Protein AF-A0A816AX35-F1 (afdb_monomer)

Structure (mmCIF, N/CA/C/O backbone):
data_AF-A0A816AX35-F1
#
_entry.id   AF-A0A816AX35-F1
#
loop_
_atom_site.group_PDB
_atom_site.id
_atom_site.type_symbol
_atom_site.label_atom_id
_atom_site.label_alt_id
_atom_site.label_comp_id
_atom_site.label_asym_id
_atom_site.label_entity_id
_atom_site.label_seq_id
_atom_site.pdbx_PDB_ins_code
_atom_site.Cartn_x
_atom_site.Cartn_y
_atom_site.Cartn_z
_atom_site.occupancy
_atom_site.B_iso_or_equiv
_atom_site.auth_seq_id
_atom_site.auth_comp_id
_atom_site.auth_asym_id
_atom_site.auth_atom_id
_atom_site.pdbx_PDB_model_num
ATOM 1 N N . THR A 1 1 ? -8.882 45.930 -11.866 1.00 30.97 1 THR A N 1
ATOM 2 C CA . THR A 1 1 ? -9.784 44.781 -11.676 1.00 30.97 1 THR A CA 1
ATOM 3 C C . THR A 1 1 ? -8.882 43.581 -11.561 1.00 30.97 1 THR A C 1
ATOM 5 O O . THR A 1 1 ? -8.054 43.400 -12.438 1.00 30.97 1 THR A O 1
ATOM 8 N N . ILE A 1 2 ? -8.868 42.942 -10.395 1.00 31.09 2 ILE A N 1
ATOM 9 C CA . ILE A 1 2 ? -7.937 41.858 -10.072 1.00 31.09 2 ILE A CA 1
ATOM 10 C C . ILE A 1 2 ? -8.539 40.595 -10.680 1.00 31.09 2 ILE A C 1
ATOM 12 O O . ILE A 1 2 ? -9.548 40.102 -10.178 1.00 31.09 2 ILE A O 1
ATOM 16 N N . ASP A 1 3 ? -7.969 40.133 -11.788 1.00 28.66 3 ASP A N 1
ATOM 17 C CA . ASP A 1 3 ? -8.369 38.880 -12.415 1.00 28.66 3 ASP A CA 1
ATOM 18 C C . ASP A 1 3 ? -7.822 37.724 -11.570 1.00 28.66 3 ASP A C 1
ATOM 20 O O . ASP A 1 3 ? -6.634 37.403 -11.579 1.00 28.66 3 ASP A O 1
ATOM 24 N N . ASN A 1 4 ? -8.717 37.147 -10.767 1.00 37.50 4 ASN A N 1
ATOM 25 C CA . ASN A 1 4 ? -8.513 35.902 -10.037 1.00 37.50 4 ASN A CA 1
ATOM 26 C C . ASN A 1 4 ? -8.483 34.728 -11.031 1.00 37.50 4 ASN A C 1
ATOM 28 O O . ASN A 1 4 ? -9.490 34.047 -11.226 1.00 37.50 4 ASN A O 1
ATOM 32 N N . GLU A 1 5 ? -7.332 34.474 -11.645 1.00 32.72 5 GLU A N 1
ATOM 33 C CA . GLU A 1 5 ? -7.030 33.167 -12.236 1.00 32.72 5 GLU A CA 1
ATOM 34 C C . GLU A 1 5 ? -6.761 32.165 -11.093 1.00 32.72 5 GLU A C 1
ATOM 36 O O . GLU A 1 5 ? -5.937 32.440 -10.212 1.00 32.72 5 GLU A O 1
ATOM 41 N N . PRO A 1 6 ? -7.448 31.010 -11.039 1.00 30.16 6 PRO A N 1
ATOM 42 C CA . PRO A 1 6 ? -7.204 30.025 -9.997 1.00 30.16 6 PRO A CA 1
ATOM 43 C C . PRO A 1 6 ? -5.807 29.422 -10.173 1.00 30.16 6 PRO A C 1
ATOM 45 O O . PRO A 1 6 ? -5.462 28.924 -11.244 1.00 30.16 6 PRO A O 1
ATOM 48 N N . VAL A 1 7 ? -5.024 29.413 -9.089 1.00 36.09 7 VAL A N 1
ATOM 49 C CA . VAL A 1 7 ? -3.766 28.663 -8.977 1.00 36.09 7 VAL A CA 1
ATOM 50 C C . VAL A 1 7 ? -4.087 27.180 -9.170 1.00 36.09 7 VAL A C 1
ATOM 52 O O . VAL A 1 7 ? -4.456 26.466 -8.236 1.00 36.09 7 VAL A O 1
ATOM 55 N N . THR A 1 8 ? -4.019 26.719 -10.414 1.00 34.09 8 THR A N 1
ATOM 56 C CA . THR A 1 8 ? -4.227 25.320 -10.760 1.00 34.09 8 THR A CA 1
ATOM 57 C C . THR A 1 8 ? -2.988 24.545 -10.327 1.00 34.09 8 THR A C 1
ATOM 59 O O . THR A 1 8 ? -1.879 24.761 -10.807 1.00 34.09 8 THR A O 1
ATOM 62 N N . SER A 1 9 ? -3.178 23.668 -9.339 1.00 33.66 9 SER A N 1
ATOM 63 C CA . SER A 1 9 ? -2.172 22.698 -8.905 1.00 33.66 9 SER A CA 1
ATOM 64 C C . SER A 1 9 ? -1.663 21.910 -10.121 1.00 33.66 9 SER A C 1
ATOM 66 O O . SER A 1 9 ? -2.483 21.531 -10.961 1.00 33.66 9 SER A O 1
ATOM 68 N N . PRO A 1 10 ? -0.349 21.664 -10.258 1.00 35.25 10 PRO A N 1
ATOM 69 C CA . PRO A 1 10 ? 0.183 20.918 -11.390 1.00 35.25 10 PRO A CA 1
ATOM 70 C C . PRO A 1 10 ? -0.413 19.505 -11.405 1.00 35.25 10 PRO A C 1
ATOM 72 O O . PRO A 1 10 ? -0.196 18.718 -10.487 1.00 35.25 10 PRO A O 1
ATOM 75 N N . TYR A 1 11 ? -1.162 19.176 -12.456 1.00 34.81 11 TYR A N 1
ATOM 76 C CA . TYR A 1 11 ? -1.670 17.829 -12.700 1.00 34.81 11 TYR A CA 1
ATOM 77 C C . TYR A 1 11 ? -1.007 17.239 -13.945 1.00 34.81 11 TYR A C 1
ATOM 79 O O . TYR A 1 11 ? -0.843 17.899 -14.971 1.00 34.81 11 TYR A O 1
ATOM 87 N N . VAL A 1 12 ? -0.608 15.973 -13.845 1.00 36.62 12 VAL A N 1
ATOM 88 C CA . VAL A 1 12 ? 0.016 15.215 -14.932 1.00 36.62 12 VAL A CA 1
ATOM 89 C C . VAL A 1 12 ? -1.066 14.415 -15.647 1.00 36.62 12 VAL A C 1
ATOM 91 O O . VAL A 1 12 ? -1.836 13.697 -15.014 1.00 36.62 12 VAL A O 1
ATOM 94 N N . THR A 1 13 ? -1.119 14.519 -16.975 1.00 31.86 13 THR A N 1
ATOM 95 C CA . THR A 1 13 ? -1.976 13.668 -17.810 1.00 31.86 13 THR A CA 1
ATOM 96 C C . THR A 1 13 ? -1.098 12.687 -18.581 1.00 31.86 13 THR A C 1
ATOM 98 O O . THR A 1 13 ? -0.215 13.093 -19.332 1.00 31.86 13 THR A O 1
ATOM 101 N N . GLY A 1 14 ? -1.312 11.388 -18.365 1.00 33.53 14 GLY A N 1
ATOM 102 C CA . GLY A 1 14 ? -0.733 10.327 -19.187 1.00 33.53 14 GLY A CA 1
ATOM 103 C C . GLY A 1 14 ? -1.739 9.925 -20.259 1.00 33.53 14 GLY A C 1
ATOM 104 O O . GLY A 1 14 ? -2.895 9.645 -19.939 1.00 33.53 14 GLY A O 1
ATOM 105 N N . ARG A 1 15 ? -1.333 9.915 -21.531 1.00 32.88 15 ARG A N 1
ATOM 106 C CA . ARG A 1 15 ? -2.151 9.390 -22.632 1.00 32.88 15 ARG A CA 1
ATOM 107 C C . ARG A 1 15 ? -1.452 8.176 -23.223 1.00 32.88 15 ARG A C 1
ATOM 109 O O . ARG A 1 15 ? -0.294 8.283 -23.612 1.00 32.88 15 ARG A O 1
ATOM 116 N N . LEU A 1 16 ? -2.170 7.057 -23.294 1.00 34.97 16 LEU A N 1
ATOM 117 C CA . LEU A 1 16 ? -1.730 5.859 -24.005 1.00 34.97 16 LEU A CA 1
ATOM 118 C C . LEU A 1 16 ? -1.625 6.200 -25.501 1.00 34.97 16 LEU A C 1
ATOM 120 O O . LEU A 1 16 ? -2.607 6.668 -26.082 1.00 34.97 16 LEU A O 1
ATOM 124 N N . LEU A 1 17 ? -0.457 6.004 -26.108 1.00 34.53 17 LEU A N 1
ATOM 125 C CA . LEU A 1 17 ? -0.294 6.049 -27.559 1.00 34.53 17 LEU A CA 1
ATOM 126 C C . LEU A 1 17 ? 0.193 4.670 -28.008 1.00 34.53 17 LEU A C 1
ATOM 128 O O . LEU A 1 17 ? 1.300 4.272 -27.669 1.00 34.53 17 LEU A O 1
ATOM 132 N N . ASP A 1 18 ? -0.695 3.995 -28.736 1.00 35.31 18 ASP A N 1
ATOM 133 C CA . ASP A 1 18 ? -0.585 2.680 -29.373 1.00 35.31 18 ASP A CA 1
ATOM 134 C C . ASP A 1 18 ? -0.426 1.434 -28.489 1.00 35.31 18 ASP A C 1
ATOM 136 O O . ASP A 1 18 ? 0.473 1.300 -27.666 1.00 35.31 18 ASP A O 1
ATOM 140 N N . SER A 1 19 ? -1.324 0.474 -28.731 1.00 41.47 19 SER A N 1
ATOM 141 C CA . SER A 1 19 ? -1.346 -0.881 -28.166 1.00 41.47 19 SER A CA 1
ATOM 142 C C . SER A 1 19 ? -0.420 -1.867 -28.885 1.00 41.47 19 SER A C 1
ATOM 144 O O . SER A 1 19 ? -0.277 -3.002 -28.436 1.00 41.47 19 SER A O 1
ATOM 146 N N . ASP A 1 20 ? 0.183 -1.452 -30.003 1.00 37.31 20 ASP A N 1
ATOM 147 C CA . ASP A 1 20 ? 0.682 -2.387 -31.021 1.00 37.31 20 ASP A CA 1
ATOM 148 C C . ASP A 1 20 ? 2.210 -2.497 -31.076 1.00 37.31 20 ASP A C 1
ATOM 150 O O . ASP A 1 20 ? 2.756 -3.300 -31.832 1.00 37.31 20 ASP A O 1
ATOM 154 N N . THR A 1 21 ? 2.931 -1.751 -30.240 1.00 35.72 21 THR A N 1
ATOM 155 C CA . THR A 1 21 ? 4.366 -1.970 -30.035 1.00 35.72 21 THR A CA 1
ATOM 156 C C . THR A 1 21 ? 4.615 -2.346 -28.584 1.00 35.72 21 THR A C 1
ATOM 158 O O . THR A 1 21 ? 4.093 -1.723 -27.668 1.00 35.72 21 THR A O 1
ATOM 161 N N . ALA A 1 22 ? 5.466 -3.349 -28.352 1.00 33.78 22 ALA A N 1
ATOM 162 C CA . ALA A 1 22 ? 5.958 -3.744 -27.026 1.00 33.78 22 ALA A CA 1
ATOM 163 C C . ALA A 1 22 ? 6.771 -2.637 -26.305 1.00 33.78 22 ALA A C 1
ATOM 165 O O . ALA A 1 22 ? 7.437 -2.902 -25.309 1.00 33.78 22 ALA A O 1
ATOM 166 N N . ASN A 1 23 ? 6.718 -1.403 -26.814 1.00 29.78 23 ASN A N 1
ATOM 167 C CA . ASN A 1 23 ? 7.371 -0.218 -26.297 1.00 29.78 23 ASN A CA 1
ATOM 168 C C . ASN A 1 23 ? 6.292 0.733 -25.771 1.00 29.78 23 ASN A C 1
ATOM 170 O O . ASN A 1 23 ? 5.650 1.454 -26.533 1.00 29.78 23 ASN A O 1
ATOM 174 N N . PHE A 1 24 ? 6.113 0.740 -24.453 1.00 39.41 24 PHE A N 1
ATOM 175 C CA . PHE A 1 24 ? 5.270 1.713 -23.769 1.00 39.41 24 PHE A CA 1
ATOM 176 C C . PHE A 1 24 ? 5.983 3.071 -23.751 1.00 39.41 24 PHE A C 1
ATOM 178 O O . PHE A 1 24 ? 6.983 3.248 -23.060 1.00 39.41 24 PHE A O 1
ATOM 185 N N . ASN A 1 25 ? 5.475 4.036 -24.518 1.00 31.33 25 ASN A N 1
ATOM 186 C CA . ASN A 1 25 ? 5.969 5.411 -24.499 1.00 31.33 25 ASN A CA 1
ATOM 187 C C . ASN A 1 25 ? 5.035 6.286 -23.656 1.00 31.33 25 ASN A C 1
ATOM 189 O O . ASN A 1 25 ? 4.005 6.756 -24.142 1.00 31.33 25 ASN A O 1
ATOM 193 N N . VAL A 1 26 ? 5.401 6.552 -22.399 1.00 38.31 26 VAL A N 1
ATOM 194 C CA . VAL A 1 26 ? 4.705 7.551 -21.576 1.00 38.31 26 VAL A CA 1
ATOM 195 C C . VAL A 1 26 ? 5.325 8.924 -21.784 1.00 38.31 26 VAL A C 1
ATOM 197 O O . VAL A 1 26 ? 6.477 9.187 -21.451 1.00 38.31 26 VAL A O 1
ATOM 200 N N . THR A 1 27 ? 4.530 9.833 -22.347 1.00 33.78 27 THR A N 1
ATOM 201 C CA . THR A 1 27 ? 4.912 11.240 -22.492 1.00 33.78 27 THR A CA 1
ATOM 202 C C . THR A 1 27 ? 4.404 12.025 -21.286 1.00 33.78 27 THR A C 1
ATOM 204 O O . THR A 1 27 ? 3.207 12.282 -21.167 1.00 33.78 27 THR A O 1
ATOM 207 N N . LEU A 1 28 ? 5.314 12.432 -20.401 1.00 40.62 28 LEU A N 1
ATOM 208 C CA . LEU A 1 28 ? 5.010 13.348 -19.301 1.00 40.62 28 LEU A CA 1
ATOM 209 C C . LEU A 1 28 ? 5.018 14.794 -19.812 1.00 40.62 28 LEU A C 1
ATOM 211 O O . LEU A 1 28 ? 6.062 15.318 -20.198 1.00 40.62 28 LEU A O 1
ATOM 215 N N . LYS A 1 29 ? 3.864 15.466 -19.785 1.00 38.88 29 LYS A N 1
ATOM 216 C CA . LYS A 1 29 ? 3.795 16.923 -19.968 1.00 38.88 29 LYS A CA 1
ATOM 217 C C . LYS A 1 29 ? 3.796 17.600 -18.602 1.00 38.88 29 LYS A C 1
ATOM 219 O O . LYS A 1 29 ? 2.789 17.574 -17.900 1.00 38.88 29 LYS A O 1
ATOM 224 N N . VAL A 1 30 ? 4.930 18.193 -18.235 1.00 44.53 30 VAL A N 1
ATOM 225 C CA . VAL A 1 30 ? 5.078 18.993 -17.013 1.00 44.53 30 VAL A CA 1
ATOM 226 C C . VAL A 1 30 ? 4.963 20.466 -17.393 1.00 44.53 30 VAL A C 1
ATOM 228 O O . VAL A 1 30 ? 5.781 20.970 -18.158 1.00 44.53 30 VAL A O 1
ATOM 231 N N . TRP A 1 31 ? 3.948 21.157 -16.874 1.00 40.16 31 TRP A N 1
ATOM 232 C CA . TRP A 1 31 ? 3.873 22.615 -16.965 1.00 40.16 31 TRP A CA 1
ATOM 233 C C . TRP A 1 31 ? 4.741 23.212 -15.853 1.00 40.16 31 TRP A C 1
ATOM 235 O O . TRP A 1 31 ? 4.367 23.160 -14.683 1.00 40.16 31 TRP A O 1
ATOM 245 N N . ALA A 1 32 ? 5.919 23.722 -16.216 1.00 44.84 32 ALA A N 1
ATOM 246 C CA . ALA A 1 32 ? 6.816 24.442 -15.314 1.00 44.84 32 ALA A CA 1
ATOM 247 C C . ALA A 1 32 ? 6.624 25.955 -15.499 1.00 44.84 32 ALA A C 1
ATOM 249 O O . ALA A 1 32 ? 6.575 26.442 -16.628 1.00 44.84 32 ALA A O 1
ATOM 250 N N . ASN A 1 33 ? 6.520 26.699 -14.397 1.00 50.53 33 ASN A N 1
ATOM 251 C CA . ASN A 1 33 ? 6.685 28.153 -14.412 1.00 50.53 33 ASN A CA 1
ATOM 252 C C . ASN A 1 33 ? 8.175 28.502 -14.216 1.00 50.53 33 ASN A C 1
ATOM 254 O O . ASN A 1 33 ? 8.962 27.652 -13.793 1.00 50.53 33 ASN A O 1
ATOM 258 N N . GLU A 1 34 ? 8.570 29.751 -14.477 1.00 51.97 34 GLU A N 1
ATOM 259 C CA . GLU A 1 34 ? 9.972 30.209 -14.379 1.00 51.97 34 GLU A CA 1
ATOM 260 C C . GLU A 1 34 ? 10.610 30.027 -12.981 1.00 51.97 34 GLU A C 1
ATOM 262 O O . GLU A 1 34 ? 11.829 30.099 -12.852 1.00 51.97 34 GLU A O 1
ATOM 267 N N . ARG A 1 35 ? 9.814 29.746 -11.934 1.00 50.38 35 ARG A N 1
ATOM 268 C CA . ARG A 1 35 ? 10.258 29.558 -10.536 1.00 50.38 35 ARG A CA 1
ATOM 269 C C . ARG A 1 35 ? 10.334 28.089 -10.100 1.00 50.38 35 ARG A C 1
ATOM 271 O O . ARG A 1 35 ? 10.636 27.803 -8.940 1.00 50.38 35 ARG A O 1
ATOM 278 N N . THR A 1 36 ? 10.046 27.155 -11.007 1.00 53.06 36 THR A N 1
ATOM 279 C CA . THR A 1 36 ? 10.052 25.710 -10.741 1.00 53.06 36 THR A CA 1
ATOM 280 C C . THR A 1 36 ? 11.119 25.013 -11.569 1.00 53.06 36 THR A C 1
ATOM 282 O O . THR A 1 36 ? 11.110 25.075 -12.796 1.00 53.06 36 THR A O 1
ATOM 285 N N . LYS A 1 37 ? 12.035 24.305 -10.902 1.00 53.56 37 LYS A N 1
ATOM 286 C CA . LYS A 1 37 ? 12.975 23.399 -11.567 1.00 53.56 37 LYS A CA 1
ATOM 287 C C . LYS A 1 37 ? 12.503 21.965 -11.357 1.00 53.56 37 LYS A C 1
ATOM 289 O O . LYS A 1 37 ? 12.414 21.503 -10.222 1.00 53.56 37 LYS A O 1
ATOM 294 N N . THR A 1 38 ? 12.226 21.261 -12.450 1.00 51.25 38 THR A N 1
ATOM 295 C CA . THR A 1 38 ? 11.872 19.837 -12.427 1.00 51.25 38 THR A CA 1
ATOM 296 C C . THR A 1 38 ? 13.102 19.000 -12.752 1.00 51.25 38 THR A C 1
ATOM 298 O O . THR A 1 38 ? 13.715 19.177 -13.803 1.00 51.25 38 THR A O 1
ATOM 301 N N . ILE A 1 39 ? 13.468 18.083 -11.859 1.00 57.31 39 ILE A N 1
ATOM 302 C CA . ILE A 1 39 ? 14.514 17.088 -12.107 1.00 57.31 39 ILE A CA 1
ATOM 303 C C . ILE A 1 39 ? 13.834 15.726 -12.172 1.00 57.31 39 ILE A C 1
ATOM 305 O O . ILE A 1 39 ? 13.282 15.260 -11.180 1.00 57.31 39 ILE A O 1
ATOM 309 N N . VAL A 1 40 ? 13.863 15.097 -13.344 1.00 52.31 40 VAL A N 1
ATOM 310 C CA . VAL A 1 40 ? 13.341 13.742 -13.539 1.00 52.31 40 VAL A CA 1
ATOM 311 C C . VAL A 1 40 ? 14.507 12.773 -13.436 1.00 52.31 40 VAL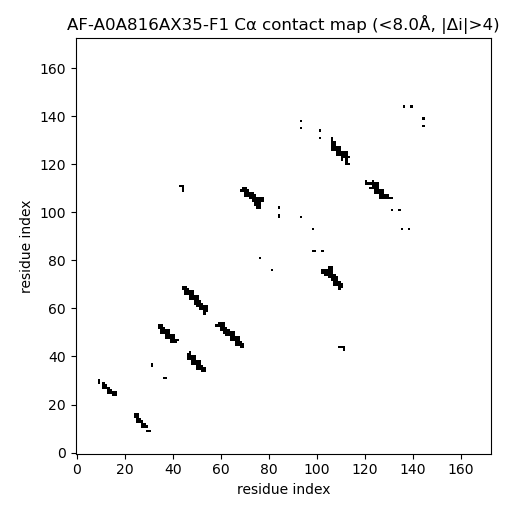 A C 1
ATOM 313 O O . VAL A 1 40 ? 15.409 12.790 -14.271 1.00 52.31 40 VAL A O 1
ATOM 316 N N . ASN A 1 41 ? 14.492 11.936 -12.406 1.00 52.31 41 ASN A N 1
ATOM 317 C CA . ASN A 1 41 ? 15.442 10.852 -12.236 1.00 52.31 41 ASN A CA 1
ATOM 318 C C . ASN A 1 41 ? 14.715 9.533 -12.522 1.00 52.31 41 ASN A C 1
ATOM 320 O O . ASN A 1 41 ? 13.826 9.153 -11.757 1.00 52.31 41 ASN A O 1
ATOM 324 N N . PRO A 1 42 ? 15.068 8.803 -13.591 1.00 51.34 42 PRO A N 1
ATOM 325 C CA . PRO A 1 42 ? 14.565 7.451 -13.768 1.00 51.34 42 PRO A CA 1
ATOM 326 C C . PRO A 1 42 ? 15.112 6.575 -12.632 1.00 51.34 42 PRO A C 1
ATOM 328 O O . PRO A 1 42 ? 16.302 6.258 -12.589 1.00 51.34 42 PRO A O 1
ATOM 331 N N . HIS A 1 43 ? 14.251 6.204 -11.684 1.00 51.19 43 HIS A N 1
ATOM 332 C CA . HIS A 1 43 ? 14.535 5.183 -10.684 1.00 51.19 43 HIS A CA 1
ATOM 333 C C . HIS A 1 43 ? 13.713 3.925 -11.011 1.00 51.19 43 HIS A C 1
ATOM 335 O O . HIS A 1 43 ? 12.772 3.957 -11.796 1.00 51.19 43 HIS A O 1
ATOM 341 N N . ARG A 1 44 ? 14.095 2.756 -10.500 1.00 56.53 44 ARG A N 1
ATOM 342 C CA . ARG A 1 44 ? 13.361 1.508 -10.786 1.00 56.53 44 ARG A CA 1
ATOM 343 C C . ARG A 1 44 ? 12.373 1.251 -9.651 1.00 56.53 44 ARG A C 1
ATOM 345 O O . ARG A 1 44 ? 12.841 1.304 -8.514 1.00 56.53 44 ARG A O 1
ATOM 352 N N . PRO A 1 45 ? 11.069 0.980 -9.876 1.00 55.94 45 PRO A N 1
ATOM 353 C CA . PRO A 1 45 ? 10.229 1.032 -11.091 1.00 55.94 45 PRO A CA 1
ATOM 354 C C . PRO A 1 45 ? 9.558 2.412 -11.300 1.00 55.94 45 PRO A C 1
ATOM 356 O O . PRO A 1 45 ? 8.562 2.533 -12.012 1.00 55.94 45 PRO A O 1
ATOM 359 N N . ALA A 1 46 ? 10.035 3.429 -10.581 1.00 57.19 46 ALA A N 1
ATOM 360 C CA . ALA A 1 46 ? 9.405 4.732 -10.466 1.00 57.19 46 ALA A CA 1
ATOM 361 C C . ALA A 1 46 ? 10.206 5.827 -11.177 1.00 57.19 46 ALA A C 1
ATOM 363 O O . ALA A 1 46 ? 11.381 6.042 -10.883 1.00 57.19 46 ALA A O 1
ATOM 364 N N . MET A 1 47 ? 9.559 6.622 -12.022 1.00 56.75 47 MET A N 1
ATOM 365 C CA . MET A 1 47 ? 10.113 7.920 -12.391 1.00 56.75 47 MET A CA 1
ATOM 366 C C . MET A 1 47 ? 10.025 8.847 -11.174 1.00 56.75 47 MET A C 1
ATOM 368 O O . MET A 1 47 ? 8.945 9.335 -10.843 1.00 56.75 47 MET A O 1
ATOM 372 N N . ALA A 1 48 ? 11.150 9.071 -10.496 1.00 54.97 48 ALA A N 1
ATOM 373 C CA . ALA A 1 48 ? 11.240 10.025 -9.401 1.00 54.97 48 ALA A CA 1
ATOM 374 C C . ALA A 1 48 ? 11.317 11.434 -9.996 1.00 54.97 48 ALA A C 1
ATOM 376 O O . ALA A 1 48 ? 12.281 11.795 -10.675 1.00 54.97 48 ALA A O 1
ATOM 377 N N . VAL A 1 49 ? 10.282 12.230 -9.771 1.00 58.19 49 VAL A N 1
ATOM 378 C CA . VAL A 1 49 ? 10.186 13.614 -10.222 1.00 58.19 49 VAL A CA 1
ATOM 379 C C . VAL A 1 49 ? 10.365 14.515 -9.010 1.00 58.19 49 VAL A C 1
ATOM 381 O O . VAL A 1 49 ? 9.523 14.536 -8.113 1.00 58.19 49 VAL A O 1
ATOM 384 N N . ASN A 1 50 ? 11.462 15.266 -8.996 1.00 54.78 50 ASN A N 1
ATOM 385 C CA . ASN A 1 50 ? 11.744 16.262 -7.971 1.00 54.78 50 ASN A CA 1
ATOM 386 C C . ASN A 1 50 ? 11.290 17.630 -8.462 1.00 54.78 50 ASN A C 1
ATOM 388 O O . ASN A 1 50 ? 11.767 18.116 -9.494 1.00 54.78 50 ASN A O 1
ATOM 392 N N . TYR A 1 51 ? 10.393 18.251 -7.705 1.00 53.78 51 TYR A N 1
ATOM 393 C CA . TYR A 1 51 ? 9.983 19.632 -7.902 1.00 53.78 51 TYR A CA 1
ATOM 394 C C . TYR A 1 51 ? 10.718 20.507 -6.896 1.00 53.78 51 TYR A C 1
ATOM 396 O O . TYR A 1 51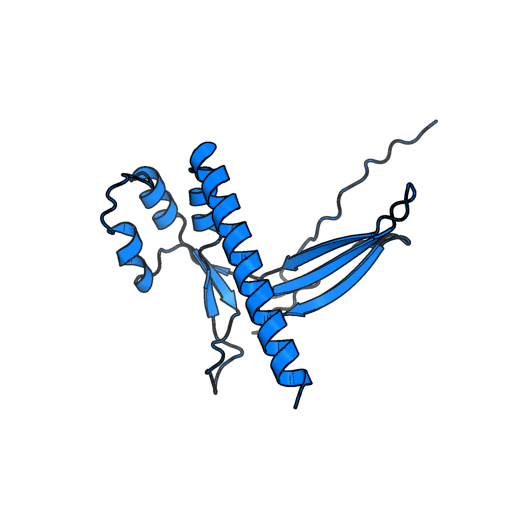 ? 10.500 20.388 -5.693 1.00 53.78 51 TYR A O 1
ATOM 404 N N . ILE A 1 52 ? 11.571 21.393 -7.403 1.00 58.62 52 ILE A N 1
ATOM 405 C CA . ILE A 1 52 ? 12.246 22.414 -6.606 1.00 58.62 52 ILE A CA 1
ATOM 406 C C . ILE A 1 52 ? 11.501 23.722 -6.849 1.00 58.62 52 ILE A C 1
ATOM 408 O O . ILE A 1 52 ? 11.576 24.279 -7.949 1.00 58.62 52 ILE A O 1
ATOM 412 N N . GLN A 1 53 ? 10.777 24.194 -5.836 1.00 56.88 53 GLN A N 1
ATOM 413 C CA . GLN A 1 53 ? 10.066 25.470 -5.881 1.00 56.88 53 GLN A CA 1
ATOM 414 C C . GLN A 1 53 ? 10.736 26.481 -4.946 1.00 56.88 53 GLN A C 1
ATOM 416 O O . GLN A 1 53 ? 10.924 26.208 -3.759 1.00 56.88 53 GLN A O 1
ATOM 421 N N . GLN A 1 54 ? 11.088 27.653 -5.480 1.00 56.09 54 GLN A N 1
ATOM 422 C CA . GLN A 1 54 ? 11.472 28.808 -4.666 1.00 56.09 54 GLN A CA 1
ATOM 423 C C . GLN A 1 54 ? 10.201 29.533 -4.206 1.00 56.09 54 GLN A C 1
ATOM 425 O O . GLN A 1 54 ? 9.390 29.940 -5.038 1.00 56.09 54 GLN A O 1
ATOM 430 N N . THR A 1 55 ? 10.001 29.660 -2.890 1.00 55.66 55 THR A N 1
ATOM 431 C CA . THR A 1 55 ? 8.926 30.485 -2.313 1.00 55.66 55 THR A CA 1
ATOM 432 C C . THR A 1 55 ? 9.475 31.831 -1.857 1.00 55.66 55 THR A C 1
ATOM 434 O O . THR A 1 55 ? 10.513 31.877 -1.194 1.00 55.66 55 THR A O 1
ATOM 437 N N . ASP A 1 56 ? 8.757 32.906 -2.182 1.00 56.00 56 ASP A N 1
ATOM 438 C CA . ASP A 1 56 ? 9.265 34.281 -2.105 1.00 56.00 56 ASP A CA 1
ATOM 439 C C . ASP A 1 56 ? 9.329 34.892 -0.694 1.00 56.00 56 ASP A C 1
ATOM 441 O O . ASP A 1 56 ? 9.839 35.999 -0.567 1.00 56.00 56 ASP A O 1
ATOM 445 N N . GLU A 1 57 ? 8.882 34.218 0.374 1.00 56.06 57 GLU A N 1
ATOM 446 C CA . GLU A 1 57 ? 8.766 34.896 1.681 1.00 56.06 57 GLU A CA 1
ATOM 447 C C . GLU A 1 57 ? 9.784 34.534 2.768 1.00 56.06 57 GLU A C 1
ATOM 449 O O . GLU A 1 57 ? 9.865 35.278 3.730 1.00 56.06 57 GLU A O 1
ATOM 454 N N . GLU A 1 58 ? 10.647 33.520 2.633 1.00 54.25 58 GLU A N 1
ATOM 455 C CA . GLU A 1 58 ? 11.770 33.342 3.590 1.00 54.25 58 GLU A CA 1
ATOM 456 C C . GLU A 1 58 ? 12.809 32.303 3.123 1.00 54.25 58 GLU A C 1
ATOM 458 O O . GLU A 1 58 ? 13.338 31.508 3.898 1.00 54.25 58 GLU A O 1
ATOM 463 N N . GLY A 1 59 ? 13.088 32.251 1.814 1.00 52.38 59 GLY A N 1
ATOM 464 C CA . GLY A 1 59 ? 14.174 31.427 1.254 1.00 52.38 59 GLY A CA 1
ATOM 465 C C . GLY A 1 59 ? 14.023 29.909 1.437 1.00 52.38 59 GLY A C 1
ATOM 466 O O . GLY A 1 59 ? 14.966 29.160 1.179 1.00 52.38 59 GLY A O 1
ATOM 467 N N . SER A 1 60 ? 12.855 29.435 1.870 1.00 46.12 60 SER A N 1
ATOM 468 C CA . SER A 1 60 ? 12.588 28.009 2.035 1.00 46.12 60 SER A CA 1
ATOM 469 C C . SER A 1 60 ? 12.413 27.358 0.663 1.00 46.12 60 SER A C 1
ATOM 471 O O . SER A 1 60 ? 11.482 27.663 -0.075 1.00 46.12 60 SER A O 1
ATOM 473 N N . ILE A 1 61 ? 13.331 26.464 0.301 1.00 57.56 61 ILE A N 1
ATOM 474 C CA . ILE A 1 61 ? 13.198 25.620 -0.888 1.00 57.56 61 ILE A CA 1
ATOM 475 C C . ILE A 1 61 ? 12.296 24.448 -0.506 1.00 57.56 61 ILE A C 1
ATOM 477 O O . ILE A 1 61 ? 12.672 23.629 0.336 1.00 57.56 61 ILE A O 1
ATOM 481 N N . LEU A 1 62 ? 11.115 24.355 -1.118 1.00 56.28 62 LEU A N 1
ATOM 482 C CA . LEU A 1 62 ? 10.289 23.157 -1.006 1.00 56.28 62 LEU A CA 1
ATOM 483 C C . LEU A 1 62 ? 10.783 22.141 -2.044 1.00 56.28 62 LEU A C 1
ATOM 485 O O . LEU A 1 62 ? 10.626 22.361 -3.245 1.00 56.28 62 LEU A O 1
ATOM 489 N N . ASP A 1 63 ? 11.398 21.057 -1.569 1.00 60.31 63 ASP A N 1
ATOM 490 C CA . ASP A 1 63 ? 11.792 19.906 -2.389 1.00 60.31 63 ASP A CA 1
ATOM 491 C C . ASP A 1 63 ? 10.723 18.813 -2.257 1.00 60.31 63 ASP A C 1
ATOM 493 O O . ASP A 1 63 ? 10.600 18.161 -1.215 1.00 60.31 63 ASP A O 1
ATOM 497 N N . VAL A 1 64 ? 9.897 18.657 -3.294 1.00 61.62 64 VAL A N 1
ATOM 498 C CA . VAL A 1 64 ? 8.864 17.615 -3.351 1.00 61.62 64 VAL A CA 1
ATOM 499 C C . VAL A 1 64 ? 9.341 16.505 -4.275 1.00 61.62 64 VAL A C 1
ATOM 501 O O . VAL A 1 64 ? 9.362 16.671 -5.494 1.00 61.62 64 VAL A O 1
ATOM 504 N N . LEU A 1 65 ? 9.674 15.354 -3.692 1.00 64.31 65 LEU A N 1
ATOM 505 C CA . LEU A 1 65 ? 10.017 14.136 -4.423 1.00 64.31 65 LEU A CA 1
ATOM 506 C C . LEU A 1 65 ? 8.752 13.301 -4.637 1.00 64.31 65 LEU A C 1
ATOM 508 O O . LEU A 1 65 ? 8.117 12.864 -3.676 1.00 64.31 65 LEU A O 1
ATOM 512 N N . THR A 1 66 ? 8.373 13.105 -5.898 1.00 66.00 66 THR A N 1
ATOM 513 C CA . THR A 1 66 ? 7.201 12.311 -6.285 1.00 66.00 66 THR A CA 1
ATOM 514 C C . THR A 1 66 ? 7.626 11.132 -7.141 1.00 66.00 66 THR A C 1
ATOM 516 O O . THR A 1 66 ? 8.175 11.319 -8.221 1.00 66.00 66 THR A O 1
ATOM 519 N N . ASP A 1 67 ? 7.312 9.922 -6.693 1.00 71.75 67 ASP A N 1
ATOM 520 C CA . ASP A 1 67 ? 7.575 8.695 -7.440 1.00 71.75 67 ASP A CA 1
ATOM 521 C C . ASP A 1 67 ? 6.369 8.331 -8.316 1.00 71.75 67 ASP A C 1
ATOM 523 O O . ASP A 1 67 ? 5.286 8.023 -7.813 1.00 71.75 67 ASP A O 1
ATOM 527 N N . TYR A 1 68 ? 6.556 8.343 -9.635 1.00 74.12 68 TYR A N 1
ATOM 528 C CA . TYR A 1 68 ? 5.558 7.897 -10.606 1.00 74.12 68 TYR A CA 1
ATOM 529 C C . TYR A 1 68 ? 5.835 6.457 -11.021 1.00 74.12 68 TYR A C 1
ATOM 531 O O . TYR A 1 68 ? 6.821 6.188 -11.700 1.00 74.12 68 TYR A O 1
ATOM 539 N N . VAL A 1 69 ? 4.951 5.536 -10.641 1.00 78.31 69 VAL A N 1
ATOM 540 C CA . VAL A 1 69 ? 5.047 4.118 -11.011 1.00 78.31 69 VAL A CA 1
ATOM 541 C C . VAL A 1 69 ? 3.939 3.782 -11.995 1.00 78.31 69 VAL A C 1
ATOM 543 O O . VAL A 1 69 ? 2.757 3.937 -11.683 1.00 78.31 69 VAL A O 1
ATOM 546 N N . GLU A 1 70 ? 4.320 3.291 -13.168 1.00 78.81 70 GLU A N 1
ATOM 547 C CA . GLU A 1 70 ? 3.363 2.735 -14.117 1.00 78.81 70 GLU A CA 1
ATOM 548 C C . GLU A 1 70 ? 2.848 1.388 -13.624 1.00 78.81 70 GLU A C 1
ATOM 550 O O . GLU A 1 70 ? 3.608 0.538 -13.155 1.00 78.81 70 GLU A O 1
ATOM 555 N N . ALA A 1 71 ? 1.534 1.201 -13.705 1.00 85.31 71 ALA A N 1
ATOM 556 C CA . ALA A 1 71 ? 0.885 0.014 -13.186 1.00 85.31 71 ALA A CA 1
ATOM 557 C C . ALA A 1 71 ? -0.256 -0.428 -14.102 1.00 85.31 71 ALA A C 1
ATOM 559 O O . ALA A 1 71 ? -1.119 0.368 -14.472 1.00 85.31 71 ALA A O 1
ATOM 560 N N . VAL A 1 72 ? -0.295 -1.721 -14.409 1.00 88.44 72 VAL A N 1
ATOM 561 C CA . VAL A 1 72 ? -1.407 -2.357 -15.119 1.00 88.44 72 VAL A CA 1
ATOM 562 C C . VAL A 1 72 ? -2.359 -2.947 -14.089 1.00 88.44 72 VAL A C 1
ATOM 564 O O . VAL A 1 72 ? -1.940 -3.657 -13.174 1.00 88.44 72 VAL A O 1
ATOM 567 N N . ARG A 1 73 ? -3.658 -2.664 -14.218 1.00 90.94 73 ARG A N 1
ATOM 568 C CA . ARG A 1 73 ? -4.666 -3.241 -13.323 1.00 90.94 73 ARG A CA 1
ATOM 569 C C . ARG A 1 73 ? -4.770 -4.749 -13.553 1.00 90.94 73 ARG A C 1
ATOM 571 O O . ARG A 1 73 ? -4.999 -5.190 -14.675 1.00 90.94 73 ARG A O 1
ATOM 578 N N . TYR A 1 74 ? -4.696 -5.516 -12.472 1.00 92.00 74 TYR A N 1
ATOM 579 C CA . TYR A 1 74 ? -4.923 -6.953 -12.457 1.00 92.00 74 TYR A CA 1
ATOM 580 C C . TYR A 1 74 ? -6.182 -7.253 -11.624 1.00 92.00 74 TYR A C 1
ATOM 582 O O . TYR A 1 74 ? -6.137 -7.217 -10.397 1.00 92.00 74 TYR A O 1
ATOM 590 N N . PRO A 1 75 ? -7.341 -7.512 -12.258 1.00 94.06 75 PRO A N 1
ATOM 591 C CA . PRO A 1 75 ? -8.641 -7.518 -11.579 1.00 94.06 75 PRO A CA 1
ATOM 592 C C . PRO A 1 75 ? -8.909 -8.776 -10.736 1.00 94.06 75 PRO A C 1
ATOM 594 O O . PRO A 1 75 ? -10.037 -8.989 -10.305 1.00 94.06 75 PRO A O 1
ATOM 597 N N . TYR A 1 76 ? -7.900 -9.617 -10.516 1.00 95.19 76 TYR A N 1
ATOM 598 C CA . TYR A 1 76 ? -8.021 -10.866 -9.775 1.00 95.19 76 TYR A CA 1
ATOM 599 C C . TYR A 1 76 ? -7.071 -10.867 -8.583 1.00 95.19 76 TYR A C 1
ATOM 601 O O . TYR A 1 76 ? -6.000 -10.261 -8.621 1.00 95.19 76 TYR A O 1
ATOM 609 N N . TRP A 1 77 ? -7.435 -11.577 -7.520 1.00 95.75 77 TRP A N 1
ATOM 610 C CA . TRP A 1 77 ? -6.508 -11.813 -6.422 1.00 95.75 77 TRP A CA 1
ATOM 611 C C . TRP A 1 77 ? -5.500 -12.899 -6.820 1.00 95.75 77 TRP A C 1
ATOM 613 O O . TRP A 1 77 ? -5.908 -13.980 -7.256 1.00 95.75 77 TRP A O 1
ATOM 623 N N . PRO A 1 78 ? -4.186 -12.645 -6.719 1.00 95.12 78 PRO A N 1
ATOM 624 C CA . PRO A 1 78 ? -3.199 -13.598 -7.193 1.00 95.12 78 PRO A CA 1
ATOM 625 C C . PRO A 1 78 ? -3.137 -14.811 -6.261 1.00 95.12 78 PRO A C 1
ATOM 627 O O . PRO A 1 78 ? -3.088 -14.669 -5.040 1.00 95.12 78 PRO A O 1
ATOM 630 N N . ILE A 1 79 ? -3.069 -16.013 -6.845 1.00 94.69 79 ILE A N 1
ATOM 631 C CA . ILE A 1 79 ? -3.096 -17.292 -6.108 1.00 94.69 79 ILE A CA 1
ATOM 632 C C . ILE A 1 79 ? -2.011 -17.345 -5.024 1.00 94.69 79 ILE A C 1
ATOM 634 O O . ILE A 1 79 ? -2.259 -17.819 -3.918 1.00 94.69 79 ILE A O 1
ATOM 638 N N . ILE A 1 80 ? -0.825 -16.797 -5.312 1.00 94.12 80 ILE A N 1
ATOM 639 C CA . ILE A 1 80 ? 0.302 -16.726 -4.370 1.00 94.12 80 ILE A CA 1
ATOM 640 C C . ILE A 1 80 ? -0.033 -15.939 -3.088 1.00 94.12 80 ILE A C 1
ATOM 642 O O . ILE A 1 80 ? 0.581 -16.162 -2.050 1.00 94.12 80 ILE A O 1
ATOM 646 N N . ALA A 1 81 ? -1.020 -15.042 -3.139 1.00 95.56 81 ALA A N 1
ATOM 647 C CA . ALA A 1 81 ? -1.476 -14.241 -2.010 1.00 95.56 81 ALA A CA 1
ATOM 648 C C . ALA A 1 81 ? -2.750 -14.796 -1.351 1.00 95.56 81 ALA A C 1
ATOM 650 O O . ALA A 1 81 ? -3.289 -14.152 -0.452 1.00 95.56 81 ALA A O 1
ATOM 651 N N . ASN A 1 82 ? -3.261 -15.966 -1.757 1.00 94.88 82 ASN A N 1
ATOM 652 C CA . ASN A 1 82 ? -4.491 -16.534 -1.186 1.00 94.88 82 ASN A CA 1
ATOM 653 C C . ASN A 1 82 ? -4.386 -16.795 0.321 1.00 94.88 82 ASN A C 1
ATOM 655 O O . ASN A 1 82 ? -5.373 -16.636 1.028 1.00 94.88 82 ASN A O 1
ATOM 659 N N . GLU A 1 83 ? -3.198 -17.125 0.837 1.00 95.56 83 GLU A N 1
ATOM 660 C CA . GLU A 1 83 ? -3.009 -17.297 2.286 1.00 95.56 83 GLU A CA 1
ATOM 661 C C . GLU A 1 83 ? -3.407 -16.035 3.067 1.00 95.56 83 GLU A C 1
ATOM 663 O O . GLU A 1 83 ? -3.952 -16.139 4.165 1.00 95.56 83 GLU A O 1
ATOM 668 N N . TRP A 1 84 ? -3.221 -14.844 2.486 1.00 95.62 84 TRP A N 1
ATOM 669 C CA . TRP A 1 84 ? -3.554 -13.590 3.151 1.00 95.62 84 TRP A CA 1
ATOM 670 C C . TRP A 1 84 ? -5.052 -13.471 3.456 1.00 95.62 84 TRP A C 1
ATOM 672 O O . TRP A 1 84 ? -5.410 -12.950 4.514 1.00 95.62 84 TRP A O 1
ATOM 682 N N . SER A 1 85 ? -5.940 -13.947 2.578 1.00 93.81 85 SER A N 1
ATOM 683 C CA . SER A 1 85 ? -7.388 -13.822 2.799 1.00 93.81 85 SER A CA 1
ATOM 684 C C . SER A 1 85 ? -7.878 -14.755 3.909 1.00 93.81 85 SER A C 1
ATOM 686 O O . SER A 1 85 ? -8.727 -14.358 4.701 1.00 93.81 85 SER A O 1
ATOM 688 N N . THR A 1 86 ? -7.285 -15.944 4.037 1.00 92.44 86 THR A N 1
ATOM 689 C CA . THR A 1 86 ? -7.673 -16.966 5.026 1.00 92.44 86 THR A CA 1
ATOM 690 C C . THR A 1 86 ? -6.896 -16.901 6.341 1.00 92.44 86 THR A C 1
ATOM 692 O O . THR A 1 86 ? -7.143 -17.698 7.247 1.00 92.44 86 THR A O 1
ATOM 695 N N . ARG A 1 87 ? -5.923 -15.992 6.461 1.00 93.75 87 ARG A N 1
ATOM 696 C CA . ARG A 1 87 ? -5.060 -15.886 7.642 1.00 93.75 87 ARG A CA 1
ATOM 697 C C . ARG A 1 87 ? -5.874 -15.629 8.912 1.00 93.75 87 ARG A C 1
ATOM 699 O O . ARG A 1 87 ? -6.623 -14.654 8.989 1.00 93.75 87 ARG A O 1
ATOM 706 N N . GLN A 1 88 ? -5.658 -16.443 9.946 1.00 91.81 88 GLN A N 1
ATOM 707 C CA . GLN A 1 88 ? -6.258 -16.216 11.263 1.00 91.81 88 GLN A CA 1
ATOM 708 C C . GLN A 1 88 ? -5.639 -14.989 11.942 1.00 91.81 88 GLN A C 1
ATOM 710 O O . GLN A 1 88 ? -4.417 -14.841 11.998 1.00 91.81 88 GLN A O 1
ATOM 715 N N . ARG A 1 89 ? -6.485 -14.096 12.468 1.00 90.50 89 ARG A N 1
ATOM 716 C CA . ARG A 1 89 ? -6.063 -12.841 13.105 1.00 90.50 89 ARG A CA 1
ATOM 717 C C . ARG A 1 89 ? -6.737 -12.704 14.463 1.00 90.50 89 ARG A C 1
ATOM 719 O O . ARG A 1 89 ? -7.954 -12.623 14.541 1.00 90.50 89 ARG A O 1
ATOM 726 N N . GLN A 1 90 ? -5.945 -12.627 15.530 1.00 89.12 90 GLN A N 1
ATOM 727 C CA . GLN A 1 90 ? -6.461 -12.505 16.903 1.00 89.12 90 GLN A CA 1
ATOM 728 C C . GLN A 1 90 ? -7.160 -11.163 17.168 1.00 89.12 90 GLN A C 1
ATOM 730 O O . GLN A 1 90 ? -8.000 -11.060 18.053 1.00 89.12 90 GLN A O 1
ATOM 735 N N . SER A 1 91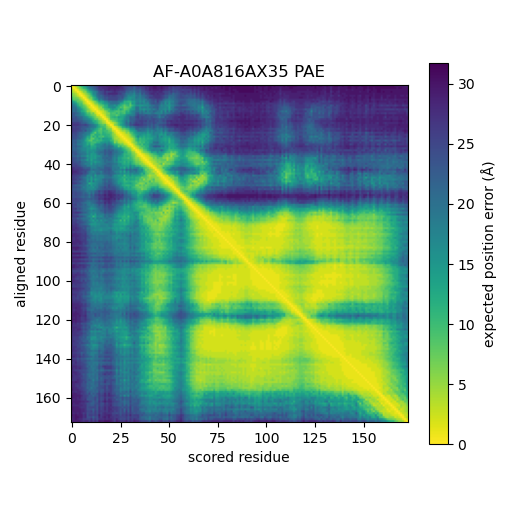 ? -6.803 -10.123 16.411 1.00 85.19 91 SER A N 1
ATOM 736 C CA . SER A 1 91 ? -7.314 -8.763 16.584 1.00 85.19 91 SER A CA 1
ATOM 737 C C . SER A 1 91 ? -8.623 -8.482 15.839 1.00 85.19 91 SER A C 1
ATOM 739 O O . SER A 1 91 ? -9.095 -7.349 15.905 1.00 85.19 91 SER A O 1
ATOM 741 N N . ASN A 1 92 ? -9.178 -9.455 15.099 1.00 85.88 92 ASN A N 1
ATOM 742 C CA . ASN A 1 92 ? -10.352 -9.294 14.219 1.00 85.88 92 ASN A CA 1
ATOM 743 C C . ASN A 1 92 ? -10.249 -8.116 13.221 1.00 85.88 92 ASN A C 1
ATOM 745 O O . ASN A 1 92 ? -11.254 -7.638 12.700 1.00 85.88 92 ASN A O 1
ATOM 749 N N . TRP A 1 93 ? -9.032 -7.629 12.962 1.00 92.38 93 TRP A N 1
ATOM 750 C CA . TRP A 1 93 ? -8.741 -6.605 11.964 1.00 92.38 93 TRP A CA 1
ATOM 751 C C . TRP A 1 93 ? -7.847 -7.196 10.872 1.00 92.38 93 TRP A C 1
ATOM 753 O O . TRP A 1 93 ? -6.847 -7.832 11.221 1.00 92.38 93 TRP A O 1
ATOM 763 N N . PRO A 1 94 ? -8.111 -6.927 9.580 1.00 94.56 94 PRO A N 1
ATOM 764 C CA . PRO A 1 94 ? -9.279 -6.221 9.031 1.00 94.56 94 PRO A CA 1
ATOM 765 C C . PRO A 1 94 ? -10.584 -7.029 9.159 1.00 94.56 94 PRO A C 1
ATOM 767 O O . PRO A 1 94 ? -10.533 -8.232 9.391 1.00 94.56 94 PRO A O 1
ATOM 770 N N . SER A 1 95 ? -11.738 -6.364 9.012 1.00 94.62 95 SER A N 1
ATOM 771 C CA . SER A 1 95 ? -13.043 -7.040 8.986 1.00 94.62 95 SER A CA 1
ATOM 772 C C . SER A 1 95 ? -13.186 -7.935 7.753 1.00 94.62 95 SER A C 1
ATOM 774 O O . SER A 1 95 ? -12.589 -7.655 6.711 1.00 94.62 95 SER A O 1
ATOM 776 N N . ASP A 1 96 ? -14.028 -8.965 7.841 1.00 94.50 96 ASP A N 1
ATOM 777 C CA . ASP A 1 96 ? -14.271 -9.889 6.724 1.00 94.50 96 ASP A CA 1
ATOM 778 C C . ASP A 1 96 ? -14.789 -9.165 5.473 1.00 94.50 96 ASP A C 1
ATOM 780 O O . ASP A 1 96 ? -14.339 -9.449 4.365 1.00 94.50 96 ASP A O 1
ATOM 784 N N . GLU A 1 97 ? -15.650 -8.157 5.641 1.00 96.12 97 GLU A N 1
ATOM 785 C CA . GLU A 1 97 ? -16.121 -7.298 4.545 1.00 96.12 97 GLU A CA 1
ATOM 786 C C . GLU A 1 97 ? -14.966 -6.568 3.844 1.00 96.12 97 GLU A C 1
ATOM 788 O O . GLU A 1 97 ? -14.917 -6.481 2.615 1.00 96.12 97 GLU A O 1
ATOM 793 N N . LEU A 1 98 ? -14.002 -6.055 4.616 1.00 97.00 98 LEU A N 1
ATOM 794 C CA . LEU A 1 98 ? -12.836 -5.371 4.065 1.00 97.00 98 LEU A CA 1
ATOM 795 C C . LEU A 1 98 ? -11.894 -6.356 3.361 1.00 97.00 98 LEU A C 1
ATOM 797 O O . LEU A 1 98 ? -11.335 -6.017 2.319 1.00 97.00 98 LEU A O 1
ATOM 801 N N . ILE A 1 99 ? -11.740 -7.572 3.892 1.00 97.00 99 ILE A N 1
ATOM 802 C CA . ILE A 1 99 ? -10.977 -8.645 3.240 1.00 97.00 99 ILE A CA 1
ATOM 803 C C . ILE A 1 99 ? -11.619 -9.001 1.900 1.00 97.00 99 ILE A C 1
ATOM 805 O O . ILE A 1 99 ? -10.924 -9.012 0.886 1.00 97.00 99 ILE A O 1
ATOM 809 N N . GLN A 1 100 ? -12.933 -9.241 1.877 1.00 96.88 100 GLN A N 1
ATOM 810 C CA . GLN A 1 100 ? -13.669 -9.567 0.654 1.00 96.88 100 GLN A CA 1
ATOM 811 C C . GLN A 1 100 ? -13.523 -8.470 -0.396 1.00 96.88 100 GLN A C 1
ATOM 813 O O . GLN A 1 100 ? -13.203 -8.776 -1.542 1.00 96.88 100 GLN A O 1
ATOM 818 N N . ARG A 1 101 ? -13.663 -7.200 0.007 1.00 97.31 101 ARG A N 1
ATOM 819 C CA . ARG A 1 101 ? -13.451 -6.054 -0.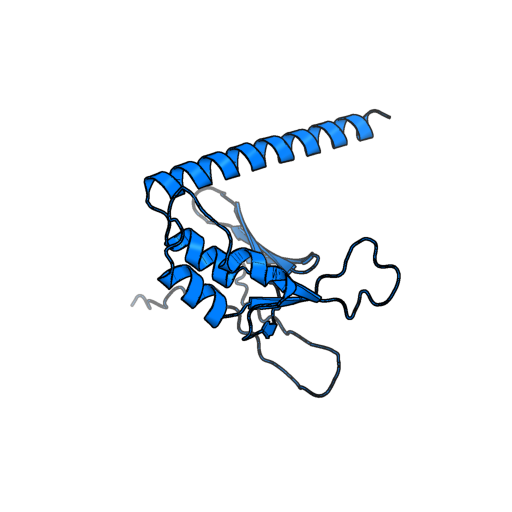882 1.00 97.31 101 ARG A CA 1
ATOM 820 C C . ARG A 1 101 ? -12.038 -6.024 -1.465 1.00 97.31 101 ARG A C 1
ATOM 822 O O . ARG A 1 101 ? -11.869 -5.830 -2.663 1.00 97.31 101 ARG A O 1
ATOM 829 N N . ILE A 1 102 ? -11.018 -6.213 -0.630 1.00 97.38 102 ILE A N 1
ATOM 830 C CA . ILE A 1 102 ? -9.620 -6.218 -1.082 1.00 97.38 102 ILE A CA 1
ATOM 831 C C . ILE A 1 102 ? 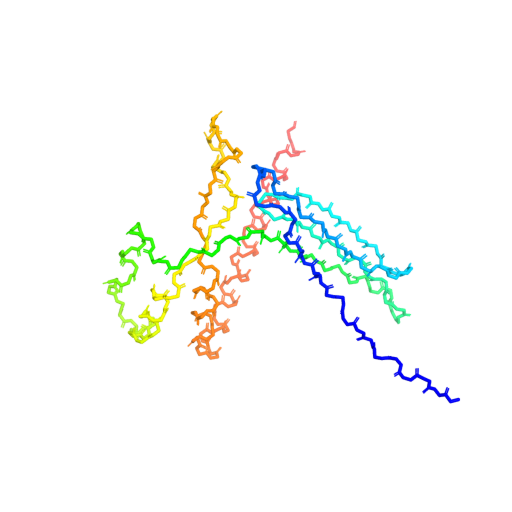-9.377 -7.340 -2.096 1.00 97.38 102 ILE A C 1
ATOM 833 O O . ILE A 1 102 ? -8.742 -7.108 -3.121 1.00 97.38 102 ILE A O 1
ATOM 837 N N . VAL A 1 103 ? -9.901 -8.537 -1.828 1.00 97.19 103 VAL A N 1
ATOM 838 C CA . VAL A 1 103 ? -9.772 -9.692 -2.724 1.00 97.19 103 VAL A CA 1
ATOM 839 C C . VAL A 1 103 ? -10.529 -9.457 -4.035 1.00 97.19 103 VAL A C 1
ATOM 841 O O . VAL A 1 103 ? -10.002 -9.774 -5.099 1.00 97.19 103 VAL A O 1
ATOM 844 N N . SER A 1 104 ? -11.728 -8.864 -3.987 1.00 97.00 104 SER A N 1
ATOM 845 C CA . SER A 1 104 ? -12.523 -8.567 -5.185 1.00 97.00 104 SER A CA 1
ATOM 846 C C . SER A 1 104 ? -11.942 -7.445 -6.043 1.00 97.00 104 SER A C 1
ATOM 848 O O . SER A 1 104 ? -12.107 -7.462 -7.260 1.00 97.00 104 SER A O 1
ATOM 850 N N . ASP A 1 105 ? -11.267 -6.469 -5.430 1.00 95.19 105 ASP A N 1
ATOM 851 C CA . ASP A 1 105 ? -10.647 -5.349 -6.147 1.00 95.19 105 ASP A CA 1
ATOM 852 C C . ASP A 1 105 ? -9.408 -5.795 -6.955 1.00 95.19 105 ASP A C 1
ATOM 854 O O . ASP A 1 105 ? -9.026 -5.123 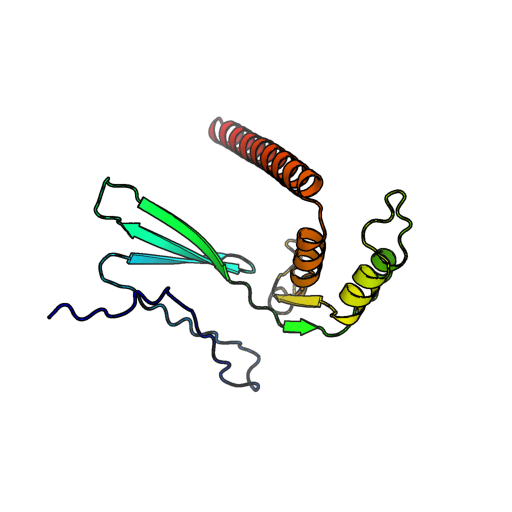-7.922 1.00 95.19 105 ASP A O 1
ATOM 858 N N . GLY A 1 106 ? -8.812 -6.939 -6.593 1.00 95.25 106 GLY A N 1
ATOM 859 C CA . GLY A 1 106 ? -7.606 -7.487 -7.208 1.00 95.25 106 GLY A CA 1
ATOM 860 C C . GLY A 1 106 ? -6.341 -6.741 -6.779 1.00 95.25 106 GLY A C 1
ATOM 861 O O . GLY A 1 106 ? -6.201 -6.314 -5.631 1.00 95.25 106 GLY A O 1
ATOM 862 N N . CYS A 1 107 ? -5.387 -6.593 -7.694 1.00 95.19 107 CYS A N 1
ATOM 863 C CA . CYS A 1 107 ? -4.143 -5.863 -7.458 1.00 95.19 107 CYS A CA 1
ATOM 864 C C . CYS A 1 107 ? -3.639 -5.175 -8.738 1.00 95.19 107 CYS A C 1
ATOM 866 O O . CYS A 1 107 ? -4.372 -5.021 -9.717 1.00 95.19 107 CYS A O 1
ATOM 868 N N . SER A 1 108 ? -2.390 -4.719 -8.731 1.00 94.12 108 SER A N 1
ATOM 869 C CA . SER A 1 108 ? -1.741 -4.151 -9.911 1.00 94.12 108 SER A CA 1
ATOM 870 C C . SER A 1 108 ? -0.444 -4.883 -10.226 1.00 94.12 108 SER A C 1
ATOM 872 O O . SER A 1 108 ? 0.204 -5.428 -9.334 1.00 94.12 108 SER A O 1
ATOM 874 N N . LEU A 1 109 ? -0.041 -4.865 -11.489 1.00 89.31 109 LEU A N 1
ATOM 875 C CA . LEU A 1 109 ? 1.271 -5.300 -11.949 1.00 89.31 109 LEU A CA 1
ATOM 876 C C . LEU A 1 109 ? 2.122 -4.069 -12.229 1.00 89.31 109 LEU A C 1
ATOM 878 O O . LEU A 1 109 ? 1.663 -3.157 -12.913 1.00 89.31 109 LEU A O 1
ATOM 882 N N . VAL A 1 110 ? 3.342 -4.043 -11.703 1.00 88.56 110 VAL A N 1
ATOM 883 C CA . VAL A 1 110 ? 4.310 -2.969 -11.958 1.00 88.56 110 VAL A CA 1
ATOM 884 C C . VAL A 1 110 ? 5.576 -3.555 -12.581 1.00 88.56 110 VAL A C 1
ATOM 886 O O . VAL A 1 110 ? 5.966 -4.665 -12.194 1.00 88.56 110 VAL A O 1
ATOM 889 N N . PRO A 1 111 ? 6.205 -2.850 -13.536 1.00 82.50 111 PRO A N 1
ATOM 890 C CA . PRO A 1 111 ? 7.423 -3.312 -14.180 1.00 82.50 111 PRO A CA 1
ATOM 891 C C . PRO A 1 111 ? 8.580 -3.173 -13.189 1.00 82.50 111 PRO A C 1
ATOM 893 O O . PRO A 1 111 ? 9.156 -2.102 -13.019 1.00 82.50 111 PRO A O 1
ATOM 896 N N . GLU A 1 112 ? 8.896 -4.251 -12.481 1.00 82.69 112 GLU A N 1
ATOM 897 C CA . GLU A 1 112 ? 10.030 -4.309 -11.566 1.00 82.69 112 GLU A CA 1
ATOM 898 C C . GLU A 1 112 ? 10.690 -5.673 -11.689 1.00 82.69 112 GLU A C 1
ATOM 900 O O . GLU A 1 112 ? 10.080 -6.703 -11.396 1.00 82.69 112 GLU A O 1
ATOM 905 N N . PHE A 1 113 ? 11.948 -5.656 -12.113 1.00 78.12 113 PHE A N 1
ATOM 906 C CA . PHE A 1 113 ? 12.740 -6.861 -12.258 1.00 78.12 113 PHE A CA 1
ATOM 907 C C . PHE A 1 113 ? 13.442 -7.230 -10.956 1.00 78.12 113 PHE A C 1
ATOM 909 O O . PHE A 1 113 ? 13.810 -6.379 -10.139 1.00 78.12 113 PHE A O 1
ATOM 916 N N . HIS A 1 114 ? 13.692 -8.519 -10.782 1.00 77.25 114 HIS A N 1
ATOM 917 C CA . HIS A 1 114 ? 14.421 -9.025 -9.638 1.00 77.25 114 HIS A CA 1
ATOM 918 C C . HIS A 1 114 ? 15.923 -8.742 -9.788 1.00 77.25 114 HIS A C 1
ATOM 920 O O . HIS A 1 114 ? 16.519 -9.017 -10.826 1.00 77.25 114 HIS A O 1
ATOM 926 N N . LEU A 1 115 ? 16.588 -8.240 -8.739 1.00 77.81 115 LEU A N 1
ATOM 927 C CA . LEU A 1 115 ? 18.007 -7.839 -8.811 1.00 77.81 115 LEU A CA 1
ATOM 928 C C . LEU A 1 115 ? 18.961 -8.980 -9.203 1.00 77.81 115 LEU A C 1
ATOM 930 O O . LEU A 1 115 ? 20.010 -8.726 -9.789 1.00 77.81 115 LEU A O 1
ATOM 934 N N . LEU A 1 116 ? 18.594 -10.225 -8.889 1.00 79.38 116 LEU A N 1
ATOM 935 C CA . LEU A 1 116 ? 19.358 -11.421 -9.270 1.00 79.38 116 LEU A CA 1
ATOM 936 C C . LEU A 1 116 ? 18.978 -11.973 -10.650 1.00 79.38 116 LEU A C 1
ATOM 938 O O . LEU A 1 116 ? 19.537 -12.981 -11.073 1.00 79.38 116 LEU A O 1
ATOM 942 N N . SER A 1 117 ? 18.025 -11.349 -11.342 1.00 77.12 117 SER A N 1
ATOM 943 C CA . SER A 1 117 ? 17.617 -11.786 -12.667 1.00 77.12 117 SER A CA 1
ATOM 944 C C . SER A 1 117 ? 18.703 -11.453 -13.689 1.00 77.12 117 SER A C 1
ATOM 946 O O . SER A 1 117 ? 19.077 -10.292 -13.911 1.00 77.12 117 SER A O 1
ATOM 948 N N . THR A 1 118 ? 19.270 -12.505 -14.276 1.00 72.81 118 THR A N 1
ATOM 949 C CA . THR A 1 118 ? 20.353 -12.434 -15.264 1.00 72.81 118 THR A CA 1
ATOM 950 C C . THR A 1 118 ? 19.833 -12.393 -16.699 1.00 72.81 118 THR A C 1
ATOM 952 O O . THR A 1 118 ? 20.559 -11.955 -17.588 1.00 72.81 118 THR A O 1
ATOM 955 N N . CYS A 1 119 ? 18.579 -12.787 -16.925 1.00 64.81 119 CYS A N 1
ATOM 956 C CA . CYS A 1 119 ? 17.909 -12.807 -18.222 1.00 64.81 119 CYS A CA 1
ATOM 957 C C . CYS A 1 119 ? 16.497 -12.216 -18.086 1.00 64.81 119 CYS A C 1
ATOM 959 O O . CYS A 1 119 ? 15.887 -12.341 -17.037 1.00 64.81 119 CYS A O 1
ATOM 961 N N . TYR A 1 120 ? 15.980 -11.566 -19.134 1.00 67.50 120 TYR A N 1
ATOM 962 C CA . TYR A 1 120 ? 14.582 -11.096 -19.204 1.00 67.50 120 TYR A CA 1
ATOM 963 C C . TYR A 1 120 ? 14.159 -9.958 -18.257 1.00 67.50 120 TYR A C 1
ATOM 965 O O . TYR A 1 120 ? 12.967 -9.735 -18.068 1.00 67.50 120 TYR A O 1
ATOM 973 N N . ARG A 1 121 ? 15.104 -9.161 -17.740 1.00 75.31 121 ARG A N 1
ATOM 974 C CA . ARG A 1 121 ? 14.806 -7.990 -16.886 1.00 75.31 121 ARG A CA 1
ATOM 975 C C . ARG A 1 121 ? 13.796 -7.005 -17.487 1.00 75.31 121 ARG A C 1
ATOM 977 O O . ARG A 1 121 ? 13.066 -6.361 -16.745 1.00 75.31 121 ARG A O 1
ATOM 984 N N . ASP A 1 122 ? 13.738 -6.908 -18.810 1.00 74.50 122 ASP A N 1
ATOM 985 C CA . ASP A 1 122 ? 12.870 -5.952 -19.506 1.00 74.50 122 ASP A CA 1
ATOM 986 C C . ASP A 1 122 ? 11.408 -6.424 -19.610 1.00 74.50 122 ASP A C 1
ATOM 988 O O . ASP A 1 122 ? 10.538 -5.653 -20.001 1.00 74.50 122 ASP A O 1
ATOM 992 N N . ILE A 1 123 ? 11.121 -7.682 -19.252 1.00 78.44 123 ILE A N 1
ATOM 993 C CA . ILE A 1 123 ? 9.769 -8.265 -19.287 1.00 78.44 123 ILE A CA 1
ATOM 994 C C . ILE A 1 123 ? 9.297 -8.757 -17.915 1.00 78.44 123 ILE A C 1
ATOM 996 O O . ILE A 1 123 ? 8.257 -9.407 -17.822 1.00 78.44 123 ILE A O 1
ATOM 1000 N N . GLU A 1 124 ? 10.053 -8.486 -16.850 1.00 81.56 124 GLU A N 1
ATOM 1001 C CA . GLU A 1 124 ? 9.684 -8.885 -15.495 1.00 81.56 124 GLU A CA 1
ATOM 1002 C C . GLU A 1 124 ? 8.706 -7.896 -14.857 1.00 81.56 124 GLU A C 1
ATOM 1004 O O . GLU A 1 124 ? 8.869 -6.675 -14.904 1.00 81.56 124 GLU A O 1
ATOM 1009 N N . TRP A 1 125 ? 7.691 -8.460 -14.209 1.00 86.38 125 TRP A N 1
ATOM 1010 C CA . TRP A 1 125 ? 6.661 -7.723 -13.493 1.00 86.38 125 TRP A CA 1
ATOM 1011 C C . TRP A 1 125 ? 6.549 -8.268 -12.080 1.00 86.38 125 TRP A C 1
ATOM 1013 O O . TRP A 1 125 ? 6.706 -9.470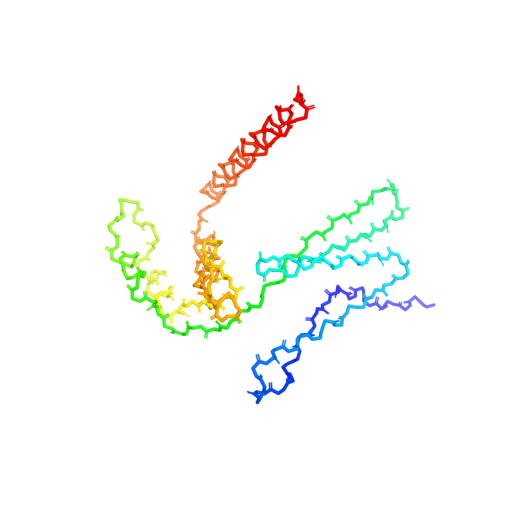 -11.849 1.00 86.38 125 TRP A O 1
ATOM 1023 N N . ARG A 1 126 ? 6.178 -7.404 -11.138 1.00 90.38 126 ARG A N 1
ATOM 1024 C CA . ARG A 1 126 ? 5.771 -7.831 -9.798 1.00 90.38 126 ARG A CA 1
ATOM 1025 C C . ARG A 1 126 ? 4.350 -7.405 -9.492 1.00 90.38 126 ARG A C 1
ATOM 1027 O O . ARG A 1 126 ? 3.854 -6.396 -9.995 1.00 90.38 126 ARG A O 1
ATOM 1034 N N . PHE A 1 127 ? 3.735 -8.127 -8.566 1.00 92.69 127 PHE A N 1
ATOM 1035 C CA . PHE A 1 127 ? 2.497 -7.683 -7.952 1.00 92.69 127 PHE A CA 1
ATOM 1036 C C . PHE A 1 127 ? 2.736 -6.468 -7.048 1.00 92.69 127 PHE A C 1
ATOM 1038 O O . PHE A 1 127 ? 3.722 -6.374 -6.310 1.00 92.69 127 PHE A O 1
ATOM 1045 N N . SER A 1 128 ? 1.791 -5.542 -7.099 1.00 93.50 128 SER A N 1
ATOM 1046 C CA . SER A 1 128 ? 1.696 -4.374 -6.243 1.00 93.50 128 SER A CA 1
ATOM 1047 C C . SER A 1 128 ? 0.308 -4.326 -5.619 1.00 93.50 128 SER A C 1
ATOM 1049 O O . SER A 1 128 ? -0.708 -4.375 -6.315 1.00 93.50 128 SER A O 1
ATOM 1051 N N . PHE A 1 129 ? 0.269 -4.209 -4.295 1.00 95.44 129 PHE A N 1
ATOM 1052 C CA . PHE A 1 129 ? -0.960 -4.179 -3.502 1.00 95.44 129 PHE A CA 1
ATOM 1053 C C . PHE A 1 129 ? -1.254 -2.775 -2.956 1.00 95.44 129 PHE A C 1
ATOM 1055 O O . PHE A 1 129 ? -1.957 -2.634 -1.960 1.00 95.44 129 PHE A O 1
ATOM 1062 N N . SER A 1 130 ? -0.746 -1.718 -3.601 1.00 91.94 130 SER A N 1
ATOM 1063 C CA . SER A 1 130 ? -0.861 -0.331 -3.117 1.00 91.94 130 SER A CA 1
ATOM 1064 C C . SER A 1 130 ? -2.308 0.111 -2.866 1.00 91.94 130 SER A C 1
ATOM 1066 O O . SER A 1 130 ? -2.588 0.812 -1.893 1.00 91.94 130 SER A O 1
ATOM 1068 N N . SER A 1 131 ? -3.251 -0.322 -3.709 1.00 91.81 131 SER A N 1
ATOM 1069 C CA . SER A 1 131 ? -4.683 -0.058 -3.512 1.00 91.81 131 SER A CA 1
ATOM 1070 C C . SER A 1 131 ? -5.215 -0.738 -2.247 1.00 91.81 131 SER A C 1
ATOM 1072 O O . SER A 1 131 ? -5.893 -0.102 -1.439 1.00 91.81 131 SER A O 1
ATOM 1074 N N . SER A 1 132 ? -4.855 -2.004 -2.029 1.00 95.38 132 SER A N 1
ATOM 1075 C CA . SER A 1 132 ? -5.221 -2.773 -0.836 1.00 95.38 132 SER A CA 1
ATOM 1076 C C . SER A 1 132 ? -4.598 -2.170 0.429 1.00 95.38 132 SER A C 1
ATOM 1078 O O . SER A 1 132 ? -5.283 -1.982 1.432 1.00 95.38 132 SER A O 1
ATOM 1080 N N . GLU A 1 133 ? -3.321 -1.785 0.376 1.00 95.25 133 GLU A N 1
ATOM 1081 C CA . GLU A 1 133 ? -2.611 -1.100 1.463 1.00 95.25 133 GLU A CA 1
ATOM 1082 C C . GLU A 1 133 ? -3.280 0.225 1.838 1.00 95.25 133 GLU A C 1
ATOM 1084 O O . GLU A 1 133 ? -3.441 0.535 3.022 1.00 95.25 133 GLU A O 1
ATOM 1089 N N . LYS A 1 134 ? -3.722 0.995 0.837 1.00 93.31 134 LYS A N 1
ATOM 1090 C CA . LYS A 1 134 ? -4.470 2.234 1.050 1.00 93.31 134 LYS A CA 1
ATOM 1091 C C . LYS A 1 134 ? -5.782 1.965 1.788 1.00 93.31 134 LYS A C 1
ATOM 1093 O O . LYS A 1 134 ? -6.061 2.638 2.780 1.00 93.31 134 LYS A O 1
ATOM 1098 N N . LEU A 1 135 ? -6.562 0.972 1.356 1.00 94.94 135 LEU A N 1
ATOM 1099 C CA . LEU A 1 135 ? -7.802 0.580 2.037 1.00 94.94 135 LEU A CA 1
ATOM 1100 C C . LEU A 1 135 ? -7.547 0.173 3.497 1.00 94.94 135 LEU A C 1
ATOM 1102 O O . LEU A 1 135 ? -8.229 0.657 4.402 1.00 94.94 135 LEU A O 1
ATOM 1106 N N . LEU A 1 136 ? -6.515 -0.639 3.743 1.00 95.06 136 LEU A N 1
ATOM 1107 C CA . LEU A 1 136 ? -6.116 -1.037 5.096 1.00 95.06 136 LEU A CA 1
ATOM 1108 C C . LEU A 1 136 ? -5.734 0.176 5.952 1.00 95.06 136 LEU A C 1
ATOM 1110 O O . LEU A 1 136 ? -6.226 0.312 7.070 1.00 95.06 136 LEU A O 1
ATOM 1114 N N . SER A 1 137 ? -4.929 1.096 5.421 1.00 93.56 137 SER A N 1
ATOM 1115 C CA . SER A 1 137 ? -4.520 2.327 6.113 1.00 93.56 137 SER A CA 1
ATOM 1116 C C . SER A 1 137 ? -5.711 3.217 6.499 1.00 93.56 137 SER A C 1
ATOM 1118 O O . SER A 1 137 ? -5.761 3.789 7.598 1.00 93.56 137 SER A O 1
ATOM 1120 N N . HIS A 1 138 ? -6.716 3.304 5.623 1.00 92.69 138 HIS A N 1
ATOM 1121 C CA . HIS A 1 138 ? -7.937 4.056 5.902 1.00 92.69 138 HIS A CA 1
ATOM 1122 C C . HIS A 1 138 ? -8.817 3.395 6.968 1.00 92.69 138 HIS A C 1
ATOM 1124 O O . HIS A 1 138 ? -9.477 4.120 7.709 1.00 92.69 138 HIS A O 1
ATOM 1130 N N . SER A 1 139 ? -8.776 2.066 7.100 1.00 95.00 139 SER A N 1
ATOM 1131 C CA . SER A 1 139 ? -9.544 1.324 8.112 1.00 95.00 139 SER A CA 1
ATOM 1132 C C . SER A 1 139 ? -8.998 1.439 9.543 1.00 95.00 139 SER A C 1
ATOM 1134 O O . SER A 1 139 ? -9.693 1.089 10.494 1.00 95.00 139 SER A O 1
ATOM 1136 N N . LEU A 1 140 ? -7.758 1.912 9.716 1.00 92.75 140 LEU A N 1
ATOM 1137 C CA . LEU A 1 140 ? -7.145 2.062 11.036 1.00 92.75 140 LEU A CA 1
ATOM 1138 C C . LEU A 1 140 ? -7.831 3.159 11.857 1.00 92.75 140 LEU A C 1
ATOM 1140 O O . LEU A 1 140 ? -8.093 4.258 11.359 1.00 92.75 140 LEU A O 1
ATOM 1144 N N . SER A 1 141 ? -8.009 2.901 13.153 1.00 93.12 141 SER A N 1
ATOM 1145 C CA . SER A 1 141 ? -8.428 3.927 14.108 1.00 93.12 141 SER A CA 1
ATOM 1146 C C . SER A 1 141 ? -7.375 5.032 14.243 1.00 93.12 141 SER A C 1
ATOM 1148 O O . SER A 1 141 ? -6.200 4.850 13.911 1.00 93.12 141 SER A O 1
ATOM 1150 N N . ASN A 1 142 ? -7.767 6.190 14.782 1.00 93.12 142 ASN A N 1
ATOM 1151 C CA . ASN A 1 142 ? -6.843 7.312 14.971 1.00 93.12 142 ASN A CA 1
ATOM 1152 C C . ASN A 1 142 ? -5.628 6.919 15.834 1.00 93.12 142 ASN A C 1
ATOM 1154 O O . ASN A 1 142 ? -4.492 7.260 15.510 1.00 93.12 142 ASN A O 1
ATOM 1158 N N . THR A 1 143 ? -5.854 6.151 16.903 1.00 94.69 143 THR A N 1
ATOM 1159 C CA . THR A 1 143 ? -4.781 5.649 17.772 1.00 94.69 143 THR A CA 1
ATOM 1160 C C . THR A 1 143 ? -3.871 4.677 17.023 1.00 94.69 143 THR A C 1
ATOM 1162 O O . THR A 1 143 ? -2.657 4.858 17.033 1.00 94.69 143 THR A O 1
ATOM 1165 N N . GLN A 1 144 ? -4.435 3.702 16.301 1.00 93.25 144 GLN A N 1
ATOM 1166 C CA . GLN A 1 144 ? -3.654 2.743 15.509 1.00 93.25 144 GLN A CA 1
ATOM 1167 C C . GLN A 1 144 ? -2.818 3.438 14.431 1.00 93.25 144 GLN A C 1
ATOM 1169 O O . GLN A 1 144 ? -1.646 3.112 14.259 1.00 93.25 144 GLN A O 1
ATOM 1174 N N . ARG A 1 145 ? -3.384 4.436 13.743 1.00 92.25 145 ARG A N 1
ATOM 1175 C CA . ARG A 1 145 ? -2.677 5.229 12.732 1.00 92.25 145 ARG A CA 1
ATOM 1176 C C . ARG A 1 145 ? -1.507 6.000 13.339 1.00 92.25 145 ARG A C 1
ATOM 1178 O O . ARG A 1 145 ? -0.417 5.972 12.774 1.00 92.25 145 ARG A O 1
ATOM 1185 N N . LYS A 1 146 ? -1.699 6.642 14.498 1.00 92.81 146 LYS A N 1
ATOM 1186 C CA . LYS A 1 146 ? -0.615 7.327 15.226 1.00 92.81 146 LYS A CA 1
ATOM 1187 C C . LYS A 1 146 ? 0.501 6.354 15.611 1.00 92.81 146 LYS A C 1
ATOM 1189 O O . LYS A 1 146 ? 1.667 6.646 15.357 1.00 92.81 146 LYS A O 1
ATOM 1194 N N . CYS A 1 147 ? 0.154 5.185 16.151 1.00 94.44 147 CYS A N 1
ATOM 1195 C CA . CYS A 1 147 ? 1.127 4.140 16.474 1.00 94.44 147 CYS A CA 1
ATOM 1196 C C . CYS A 1 147 ? 1.872 3.642 15.226 1.00 94.44 147 CYS A C 1
ATOM 1198 O O . CYS A 1 147 ? 3.094 3.524 15.255 1.00 94.44 147 CYS A O 1
ATOM 1200 N N . TYR A 1 148 ? 1.166 3.408 14.117 1.00 89.62 148 TYR A N 1
ATOM 1201 C CA . TYR A 1 148 ? 1.769 2.992 12.850 1.00 89.62 148 TYR A CA 1
ATOM 1202 C C . TYR A 1 148 ? 2.770 4.029 12.326 1.00 89.62 148 TYR A C 1
ATOM 1204 O O . TYR A 1 148 ? 3.894 3.671 11.978 1.00 89.62 148 TYR A O 1
ATOM 1212 N N . VAL A 1 149 ? 2.400 5.315 12.321 1.00 89.75 149 VAL A N 1
ATOM 1213 C CA . VAL A 1 149 ? 3.299 6.407 11.911 1.00 89.75 149 VAL A CA 1
ATOM 1214 C C . VAL A 1 149 ? 4.519 6.476 12.824 1.00 89.75 149 VAL A C 1
ATOM 1216 O O . VAL A 1 149 ? 5.633 6.588 12.322 1.00 89.75 149 VAL A O 1
ATOM 1219 N N . LEU A 1 150 ? 4.343 6.355 14.143 1.00 93.06 150 LEU A N 1
ATOM 1220 C CA . LEU A 1 150 ? 5.459 6.346 15.090 1.00 93.06 150 LEU A CA 1
ATOM 1221 C C . LEU A 1 150 ? 6.435 5.200 14.792 1.00 93.06 150 LEU A C 1
ATOM 1223 O O . LEU A 1 150 ? 7.632 5.436 14.652 1.00 93.06 150 LEU A O 1
ATOM 1227 N N . VAL A 1 151 ? 5.928 3.974 14.638 1.00 93.19 151 VAL A N 1
ATOM 1228 C CA . VAL A 1 151 ? 6.752 2.797 14.326 1.00 93.19 151 VAL A CA 1
ATOM 1229 C C . VAL A 1 151 ? 7.458 2.966 12.981 1.00 93.19 151 VAL A C 1
ATOM 1231 O O . VAL A 1 151 ? 8.665 2.746 12.896 1.00 93.19 151 VAL A O 1
ATOM 1234 N N . LYS A 1 152 ? 6.744 3.412 11.941 1.00 87.19 152 LYS A N 1
ATOM 1235 C CA . LYS A 1 152 ? 7.315 3.652 10.609 1.00 87.19 152 LYS A CA 1
ATOM 1236 C C . LYS A 1 152 ? 8.436 4.690 10.657 1.00 87.19 152 LYS A C 1
ATOM 1238 O O . LYS A 1 152 ? 9.490 4.479 10.061 1.00 87.19 152 LYS A O 1
ATOM 1243 N N . THR A 1 153 ? 8.238 5.767 11.411 1.00 88.12 153 THR A N 1
ATOM 1244 C CA . THR A 1 153 ? 9.237 6.818 11.625 1.00 88.12 153 THR A CA 1
ATOM 1245 C C . THR A 1 153 ? 10.463 6.280 12.361 1.00 88.12 153 THR A C 1
ATOM 1247 O O . THR A 1 153 ? 11.588 6.492 11.913 1.00 88.12 153 THR A O 1
ATOM 1250 N N . LEU A 1 154 ? 10.279 5.520 13.445 1.00 91.19 154 LEU A N 1
ATOM 1251 C CA . LEU A 1 154 ? 11.387 4.912 14.192 1.00 91.19 154 LEU A CA 1
ATOM 1252 C C . LEU A 1 154 ? 12.206 3.943 13.330 1.00 91.19 154 LEU A C 1
ATOM 1254 O O . LEU A 1 154 ? 13.437 3.983 13.357 1.00 91.19 154 LEU A O 1
ATOM 1258 N N . LEU A 1 155 ? 11.536 3.101 12.538 1.00 87.75 155 LEU A N 1
ATOM 1259 C CA . LEU A 1 155 ? 12.197 2.198 11.597 1.00 87.75 155 LEU A CA 1
ATOM 1260 C C . LEU A 1 155 ? 12.975 2.981 10.538 1.00 87.75 155 LEU A C 1
ATOM 1262 O O . LEU A 1 155 ? 14.144 2.681 10.302 1.00 87.75 155 LEU A O 1
ATOM 1266 N N . PHE A 1 156 ? 12.369 4.017 9.952 1.00 84.00 156 PHE A N 1
ATOM 1267 C CA . PHE A 1 156 ? 13.039 4.880 8.981 1.00 84.00 156 PHE A CA 1
ATOM 1268 C C . PHE A 1 156 ? 14.325 5.485 9.552 1.00 84.00 156 PHE A C 1
ATOM 1270 O O . PHE A 1 156 ? 15.374 5.406 8.912 1.00 84.00 156 PHE A O 1
A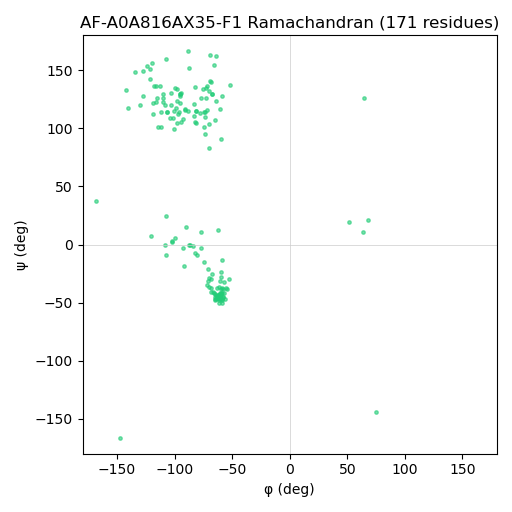TOM 1277 N N . TYR A 1 157 ? 14.280 6.023 10.775 1.00 83.88 157 TYR A N 1
ATOM 1278 C CA . TYR A 1 157 ? 15.475 6.551 11.431 1.00 83.88 157 TYR A CA 1
ATOM 1279 C C . TYR A 1 157 ? 16.532 5.472 11.663 1.00 83.88 157 TYR A C 1
ATOM 1281 O O . TYR A 1 157 ? 17.694 5.699 11.331 1.00 83.88 157 TYR A O 1
ATOM 1289 N N . LYS A 1 158 ? 16.156 4.285 12.158 1.00 82.94 158 LYS A N 1
ATOM 1290 C CA . LYS A 1 158 ? 17.110 3.180 12.346 1.00 82.94 158 LYS A CA 1
ATOM 1291 C C . LYS A 1 158 ? 17.795 2.768 11.043 1.00 82.94 158 LYS A C 1
ATOM 1293 O O . LYS A 1 158 ? 19.019 2.667 11.015 1.00 82.94 158 LYS A O 1
ATOM 1298 N N . PHE A 1 159 ? 17.042 2.574 9.961 1.00 78.00 159 PHE A N 1
ATOM 1299 C CA . PHE A 1 159 ? 17.619 2.190 8.669 1.00 78.00 159 PHE A CA 1
ATOM 1300 C C . PHE A 1 159 ? 18.462 3.308 8.048 1.00 78.00 159 PHE A C 1
ATOM 1302 O O . PHE A 1 159 ? 19.519 3.036 7.478 1.00 78.00 159 PHE A O 1
ATOM 1309 N N . LYS A 1 160 ? 18.047 4.572 8.195 1.00 78.31 160 LYS A N 1
ATOM 1310 C CA . LYS A 1 160 ? 18.832 5.725 7.739 1.00 78.31 160 LYS A CA 1
ATOM 1311 C C . LYS A 1 160 ? 20.172 5.810 8.474 1.00 78.31 160 LYS A C 1
ATOM 1313 O O . LYS A 1 160 ? 21.196 6.018 7.829 1.00 78.31 160 LYS A O 1
ATOM 1318 N N . LEU A 1 161 ? 20.179 5.602 9.791 1.00 69.00 161 LEU A N 1
ATOM 1319 C CA . LEU A 1 161 ? 21.401 5.583 10.600 1.00 69.00 161 LEU A CA 1
ATOM 1320 C C . LEU A 1 161 ? 22.322 4.419 10.217 1.00 69.00 161 LEU A C 1
ATOM 1322 O O . LEU A 1 161 ? 23.495 4.656 9.945 1.00 69.00 161 LEU A O 1
ATOM 1326 N N . ALA A 1 162 ? 21.784 3.205 10.072 1.00 70.44 162 ALA A N 1
ATOM 1327 C CA . ALA A 1 162 ? 22.562 2.043 9.636 1.00 70.44 162 ALA A CA 1
ATOM 1328 C C . ALA A 1 162 ? 23.203 2.256 8.251 1.00 70.44 162 ALA A C 1
ATOM 1330 O O . ALA A 1 162 ? 24.344 1.861 8.010 1.00 70.44 162 ALA A O 1
ATOM 1331 N N . LYS A 1 163 ? 22.504 2.926 7.325 1.00 69.62 163 LYS A N 1
ATOM 1332 C CA . LYS A 1 163 ? 23.063 3.292 6.016 1.00 69.62 163 LYS A CA 1
ATOM 1333 C C . LYS A 1 163 ? 24.213 4.297 6.149 1.00 69.62 163 LYS A C 1
ATOM 1335 O O . LYS A 1 163 ? 25.229 4.142 5.480 1.00 69.62 163 LYS A O 1
ATOM 1340 N N . ILE A 1 164 ? 24.079 5.297 7.024 1.00 70.00 164 ILE A N 1
ATOM 1341 C CA . ILE A 1 164 ? 25.127 6.298 7.286 1.00 70.00 164 ILE A CA 1
ATOM 1342 C C . ILE A 1 164 ? 26.366 5.652 7.922 1.00 70.00 164 ILE A C 1
ATOM 1344 O O . ILE A 1 164 ? 27.484 5.979 7.533 1.00 70.00 164 ILE A O 1
ATOM 1348 N N . GLU A 1 165 ? 26.190 4.740 8.876 1.00 69.44 165 GLU A N 1
ATOM 1349 C CA . GLU A 1 165 ? 27.295 4.012 9.514 1.00 69.44 165 GLU A CA 1
ATOM 1350 C C . GLU A 1 165 ? 28.062 3.148 8.510 1.00 69.44 165 GLU A C 1
ATOM 1352 O O . GLU A 1 165 ? 29.287 3.240 8.443 1.00 69.44 165 GLU A O 1
ATOM 1357 N N . ASN A 1 166 ? 27.354 2.396 7.662 1.00 64.81 166 ASN A N 1
ATOM 1358 C CA . ASN A 1 166 ? 27.978 1.595 6.606 1.00 64.81 166 ASN A CA 1
ATOM 1359 C C . ASN A 1 166 ? 28.773 2.459 5.613 1.00 64.81 166 ASN A C 1
ATOM 1361 O O . ASN A 1 166 ? 29.897 2.112 5.264 1.00 64.81 166 ASN A O 1
ATOM 1365 N N . ILE A 1 167 ? 28.238 3.616 5.203 1.00 69.38 167 ILE A N 1
ATOM 1366 C CA . ILE A 1 167 ? 28.959 4.556 4.328 1.00 69.38 167 ILE A CA 1
ATOM 1367 C C . ILE A 1 167 ? 30.221 5.086 5.021 1.00 69.38 167 ILE A C 1
ATOM 1369 O O . ILE A 1 167 ? 31.286 5.098 4.412 1.00 69.38 167 ILE A O 1
ATOM 1373 N N . LYS A 1 168 ? 30.135 5.465 6.304 1.00 69.38 168 LYS A N 1
ATOM 1374 C CA . LYS A 1 168 ? 31.291 5.949 7.078 1.00 69.38 168 LYS A CA 1
ATOM 1375 C C . LYS A 1 168 ? 32.399 4.904 7.209 1.00 69.38 168 LYS A C 1
ATOM 1377 O O . LYS A 1 168 ? 33.571 5.278 7.207 1.00 69.38 168 LYS A O 1
ATOM 1382 N N . LEU A 1 169 ? 32.044 3.625 7.344 1.00 62.06 169 LEU A N 1
ATOM 1383 C CA . LEU A 1 169 ? 33.006 2.520 7.391 1.00 62.06 169 LEU A CA 1
ATOM 1384 C C . LEU A 1 169 ? 33.693 2.312 6.035 1.00 62.06 169 LEU A C 1
ATOM 1386 O O . LEU A 1 169 ? 34.907 2.145 6.001 1.00 62.06 169 LEU A O 1
ATOM 1390 N N . LEU A 1 170 ? 32.945 2.403 4.932 1.00 59.56 170 LEU A N 1
ATOM 1391 C CA . LEU A 1 170 ? 33.477 2.276 3.570 1.00 59.56 170 LEU A CA 1
ATOM 1392 C C . LEU A 1 170 ? 34.387 3.446 3.163 1.00 59.56 170 LEU A C 1
ATOM 1394 O O . LEU A 1 170 ? 35.312 3.253 2.390 1.00 59.56 170 LEU A O 1
ATOM 1398 N N . THR A 1 171 ? 34.162 4.652 3.693 1.00 68.81 171 THR A N 1
ATOM 1399 C CA . THR A 1 171 ? 35.005 5.835 3.417 1.00 68.81 171 THR A CA 1
ATOM 1400 C C . THR A 1 171 ? 36.260 5.941 4.294 1.00 68.81 171 THR A C 1
ATOM 1402 O O . THR A 1 171 ? 37.003 6.910 4.170 1.00 68.81 171 THR A O 1
ATOM 1405 N N . LYS A 1 172 ? 36.469 5.006 5.232 1.00 63.53 172 LYS A N 1
ATOM 1406 C CA . LYS A 1 172 ? 37.643 4.957 6.128 1.00 63.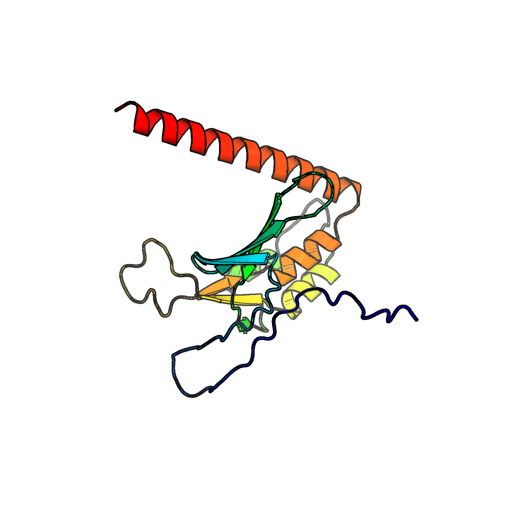53 172 LYS A CA 1
ATOM 1407 C C . LYS A 1 172 ? 38.693 3.908 5.716 1.00 63.53 172 LYS A C 1
ATOM 1409 O O . LYS A 1 172 ? 39.667 3.742 6.449 1.00 63.53 172 LYS A O 1
ATOM 1414 N N . GLN A 1 173 ? 38.487 3.209 4.600 1.00 44.94 173 GLN A N 1
ATOM 1415 C CA . GLN A 1 173 ? 39.460 2.322 3.946 1.00 44.94 173 GLN A CA 1
ATOM 1416 C C . GLN A 1 173 ? 40.104 3.045 2.765 1.00 44.94 173 GLN A C 1
ATOM 1418 O O . GLN A 1 173 ? 41.300 2.780 2.523 1.00 44.94 173 GLN A O 1
#

Solvent-accessible surface area (backbone atoms only — not comparable to full-atom values): 10788 Å² total; per-residue (Å²): 134,86,81,82,73,77,87,74,74,89,73,78,64,81,60,93,62,74,93,84,51,102,62,87,61,81,59,82,60,79,88,70,55,101,60,46,50,76,48,78,45,86,46,91,56,22,44,32,37,34,40,41,36,71,45,96,84,76,78,54,70,49,76,47,80,43,73,47,62,66,66,48,84,34,72,53,59,57,76,93,54,50,61,67,76,72,54,88,55,97,79,64,64,77,46,70,70,57,47,52,50,40,46,62,62,23,37,27,39,28,60,44,51,60,91,85,54,88,67,64,55,92,76,32,64,35,85,40,53,65,71,48,51,48,54,53,62,69,69,47,50,74,66,54,46,52,50,50,51,51,53,52,51,54,49,50,51,52,54,53,49,53,52,51,52,53,50,56,57,64,74,72,113

pLDDT: mean 70.81, std 22.46, range [28.66, 97.38]

Secondary structure (DSSP, 8-state):
------------------SSSS-----------TTEEEEEEE-SSEEEEEEEEE-TTT--EEEEEEEEE--EEE-S--GGGHHHHH---TT--S-HHHHHHHHHH-EEEE----TT--S-GGG--EEE-HHHHHHHHHHS-HHHHHHHHHHHHHHHHHHHHHHHHHHHHHTT-

InterPro domains:
  IPR046903 Mab-21-like, nucleotidyltransferase domain [PF03281] (32-136)

Radius of gyration: 21.37 Å; Cα contacts (8 Å, |Δi|>4): 168; chains: 1; bounding box: 56×62×49 Å

Mean predicted aligned error: 14.6 Å

Foldseek 3Di:
DDPPDDPDDWDWDWDFDDPPDPDTDTDTDTDDDPQWDWDFDDDVPWGWIWIFGQDDDPRDTDTDTDTHWDKAQDQAADPVCPCVLVPDDPVCPPPNVLSVVLRRNHWIKTLGADPPDPPDSRPDIDTDSVVSVVSSLVPDDPVRNVVVVVVVVVVVVVVVVVVVVVVVVVVVD

Sequence (173 aa):
TIDNEPVTSPYVTGRLLDSDTANFNVTLKVWANERTKTIVNPHRPAMAVNYIQQTDEEGSILDVLTDYVEAVRYPYWPIIANEWSTRQRQSNWPSDELIQRIVSDGCSLVPEFHLLSTCYRDIEWRFSFSSSEKLLSHSLSNTQRKCYVLVKTLLFYKFKLAKIENIKLLTKQ

Nearest PDB structures (foldseek):
  3er0-assembly1_A  TM=2.243E-01  e=2.217E+00  Saccharomyces cerevisiae
  7tt7-assembly1_A  TM=2.610E-01  e=5.595E+00  Escherichia coli

Organism: NCBI:txid1234261